Protein AF-A0A834ME66-F1 (afdb_monomer_lite)

Structure (mmCIF, N/CA/C/O backbone):
data_AF-A0A834ME66-F1
#
_entry.id   AF-A0A834ME66-F1
#
loop_
_atom_site.group_PDB
_atom_site.id
_atom_site.type_symbol
_atom_site.label_atom_id
_atom_site.label_alt_id
_atom_site.label_comp_id
_atom_site.label_asym_id
_atom_site.label_entity_id
_atom_site.label_seq_id
_atom_site.pdbx_PDB_ins_code
_atom_site.Cartn_x
_atom_site.Cartn_y
_atom_site.Cartn_z
_atom_site.occupancy
_atom_site.B_iso_or_equiv
_atom_site.auth_seq_id
_atom_site.auth_comp_id
_atom_site.auth_asym_id
_atom_site.auth_atom_id
_atom_site.pdbx_PDB_model_num
ATOM 1 N N . GLU A 1 1 ? -28.253 7.106 0.009 1.00 38.19 1 GLU A N 1
ATOM 2 C CA . GLU A 1 1 ? -27.111 6.177 0.115 1.00 38.19 1 GLU A CA 1
ATOM 3 C C . GLU A 1 1 ? -25.923 6.923 0.699 1.00 38.19 1 GLU A C 1
ATOM 5 O O . GLU A 1 1 ? -25.662 8.036 0.260 1.00 38.19 1 GLU A O 1
ATOM 10 N N . HIS A 1 2 ? -25.277 6.386 1.737 1.00 46.47 2 HIS A N 1
ATOM 11 C CA . HIS A 1 2 ? -23.946 6.863 2.128 1.00 46.47 2 HIS A CA 1
ATOM 12 C C . HIS A 1 2 ? -22.951 6.300 1.106 1.00 46.47 2 HIS A C 1
ATOM 14 O O . HIS A 1 2 ? -23.098 5.130 0.752 1.00 46.47 2 HIS A O 1
ATOM 20 N N . PRO A 1 3 ? -21.977 7.080 0.608 1.00 53.62 3 PRO A N 1
ATOM 21 C CA . PRO A 1 3 ? -20.890 6.502 -0.161 1.00 53.62 3 PRO A CA 1
ATOM 22 C C . PRO A 1 3 ? -20.150 5.535 0.766 1.00 53.62 3 PRO A C 1
ATOM 24 O O . PRO A 1 3 ? -19.570 5.952 1.763 1.00 53.62 3 PRO A O 1
ATOM 27 N N . GLU A 1 4 ? -20.241 4.239 0.481 1.00 57.09 4 GLU A N 1
ATOM 28 C CA . GLU A 1 4 ? -19.383 3.235 1.101 1.00 57.09 4 GLU A CA 1
ATOM 29 C C . GLU A 1 4 ? -17.954 3.602 0.682 1.00 57.09 4 GLU A C 1
ATOM 31 O O . GLU A 1 4 ? -17.582 3.423 -0.479 1.00 57.09 4 GLU A O 1
ATOM 36 N N . THR A 1 5 ? -17.169 4.207 1.576 1.00 66.50 5 THR A N 1
ATOM 37 C CA . THR A 1 5 ? -15.764 4.486 1.276 1.00 66.50 5 THR A CA 1
ATOM 38 C C . THR A 1 5 ? -15.045 3.143 1.190 1.00 66.50 5 THR A C 1
ATOM 40 O O . THR A 1 5 ? -14.796 2.489 2.207 1.00 66.50 5 THR A O 1
ATOM 43 N N . GLU A 1 6 ? -14.773 2.697 -0.037 1.00 77.38 6 GLU A N 1
ATOM 44 C CA . GLU A 1 6 ? -14.092 1.434 -0.299 1.00 77.38 6 GLU A CA 1
ATOM 45 C C . GLU A 1 6 ? -12.696 1.451 0.331 1.00 77.38 6 GLU A C 1
ATOM 47 O O . GLU A 1 6 ? -11.990 2.464 0.324 1.00 77.38 6 GLU A O 1
ATOM 52 N N . ALA A 1 7 ? -12.309 0.324 0.926 1.00 85.69 7 ALA A N 1
ATOM 53 C CA . ALA A 1 7 ? -11.008 0.211 1.555 1.00 85.69 7 ALA A CA 1
ATOM 54 C C . ALA A 1 7 ? -9.915 0.149 0.481 1.00 85.69 7 ALA A C 1
ATOM 56 O O . ALA A 1 7 ? -9.981 -0.697 -0.410 1.00 85.69 7 ALA A O 1
ATOM 57 N N . ALA A 1 8 ? -8.899 1.006 0.578 1.00 90.50 8 ALA A N 1
ATOM 58 C CA . ALA A 1 8 ? -7.817 1.055 -0.400 1.00 90.50 8 ALA A CA 1
ATOM 59 C C . ALA A 1 8 ? -6.475 0.684 0.233 1.00 90.50 8 ALA A C 1
ATOM 61 O O . ALA A 1 8 ? -6.192 1.028 1.383 1.00 90.50 8 ALA A O 1
ATOM 62 N N . PHE A 1 9 ? -5.642 -0.000 -0.550 1.00 92.56 9 PHE A N 1
ATOM 63 C CA . PHE A 1 9 ? -4.269 -0.351 -0.207 1.00 92.56 9 PHE A CA 1
ATOM 64 C C . PHE A 1 9 ? -3.318 0.365 -1.162 1.00 92.56 9 PHE A C 1
ATOM 66 O O . PHE A 1 9 ? -3.454 0.240 -2.378 1.00 92.56 9 PHE A O 1
ATOM 73 N N . VAL A 1 10 ? -2.335 1.075 -0.616 1.00 92.81 10 VAL A N 1
ATOM 74 C CA . VAL A 1 10 ? -1.246 1.683 -1.386 1.00 92.81 10 VAL A CA 1
ATOM 75 C C . VAL A 1 10 ? 0.065 1.153 -0.841 1.00 92.81 10 VAL A C 1
ATOM 77 O O . VAL A 1 10 ? 0.380 1.336 0.331 1.00 92.81 10 VAL A O 1
ATOM 80 N N . CYS A 1 11 ? 0.818 0.468 -1.690 1.00 92.69 11 CYS A N 1
ATOM 81 C CA . CYS A 1 11 ? 2.098 -0.116 -1.332 1.00 92.69 11 CYS A CA 1
ATOM 82 C C . CYS A 1 11 ? 3.225 0.682 -1.980 1.00 92.69 11 CYS A C 1
ATOM 84 O O . CYS A 1 11 ? 3.207 0.900 -3.190 1.00 92.69 11 CYS A O 1
ATOM 86 N N . ASN A 1 12 ? 4.214 1.068 -1.182 1.00 89.88 12 ASN A N 1
ATOM 87 C CA . ASN A 1 12 ? 5.440 1.690 -1.641 1.00 89.88 12 ASN A CA 1
ATOM 88 C C . ASN A 1 12 ? 6.630 0.884 -1.108 1.00 89.88 12 ASN A C 1
ATOM 90 O O . ASN A 1 12 ? 6.857 0.828 0.102 1.00 89.88 12 ASN A O 1
ATOM 94 N N . ALA A 1 13 ? 7.353 0.220 -2.004 1.00 86.25 13 ALA A N 1
ATOM 95 C CA . ALA A 1 13 ? 8.591 -0.464 -1.657 1.00 86.25 13 ALA A CA 1
ATOM 96 C C . ALA A 1 13 ? 9.733 0.553 -1.730 1.00 86.25 13 ALA A C 1
ATOM 98 O O . ALA A 1 13 ? 9.888 1.224 -2.750 1.00 86.25 13 ALA A O 1
ATOM 99 N N . SER A 1 14 ? 10.492 0.696 -0.643 1.00 76.56 14 SER A N 1
ATOM 100 C CA . SER A 1 14 ? 11.700 1.529 -0.658 1.00 76.56 14 SER A CA 1
ATOM 101 C C . SER A 1 14 ? 12.899 0.723 -1.158 1.00 76.5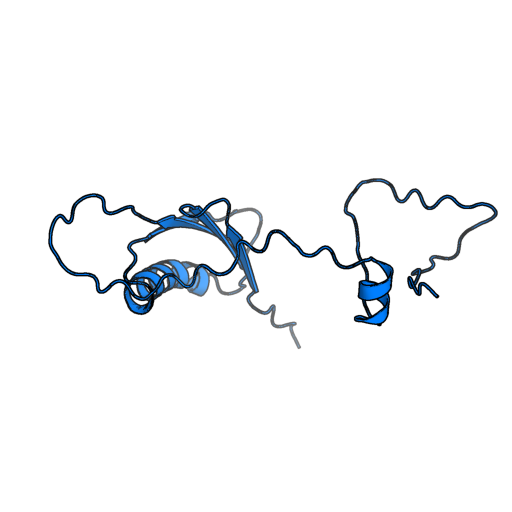6 14 SER A C 1
ATOM 103 O O . SER A 1 14 ? 13.734 1.248 -1.889 1.00 76.56 14 SER A O 1
ATOM 105 N N . ASP A 1 15 ? 12.957 -0.552 -0.775 1.00 81.38 15 ASP A N 1
ATOM 106 C CA . ASP A 1 15 ? 13.971 -1.532 -1.158 1.00 81.38 15 ASP A CA 1
ATOM 107 C C . ASP A 1 15 ? 13.397 -2.963 -1.024 1.00 81.38 15 ASP A C 1
ATOM 109 O O . ASP A 1 15 ? 12.198 -3.144 -0.793 1.00 81.38 15 ASP A O 1
ATOM 113 N N . ASP A 1 16 ? 14.241 -3.987 -1.186 1.00 79.31 16 ASP A N 1
ATOM 114 C CA . ASP A 1 16 ? 13.844 -5.404 -1.117 1.00 79.31 16 ASP A CA 1
ATOM 115 C C . ASP A 1 16 ? 13.513 -5.898 0.308 1.00 79.31 16 ASP A C 1
ATOM 117 O O . ASP A 1 16 ? 12.988 -7.006 0.484 1.00 79.31 16 ASP A O 1
ATOM 121 N N . THR A 1 17 ? 13.833 -5.105 1.334 1.00 84.62 17 THR A N 1
ATOM 122 C CA . THR A 1 17 ? 13.720 -5.464 2.755 1.00 84.62 17 THR A CA 1
ATOM 123 C C . THR A 1 17 ? 12.635 -4.689 3.496 1.00 84.62 17 THR A C 1
ATOM 125 O O . THR A 1 17 ? 12.014 -5.249 4.405 1.00 84.62 17 THR A O 1
ATOM 128 N N . ASP A 1 18 ? 12.365 -3.449 3.093 1.00 90.12 18 ASP A N 1
ATOM 129 C CA . ASP A 1 18 ? 11.448 -2.512 3.728 1.00 90.12 18 ASP A CA 1
ATOM 130 C C . ASP A 1 18 ? 10.314 -2.095 2.769 1.00 90.12 18 ASP A C 1
ATOM 132 O O . ASP A 1 18 ? 10.506 -1.501 1.701 1.00 90.12 18 ASP A O 1
ATOM 136 N N . LEU A 1 19 ? 9.083 -2.365 3.206 1.00 92.75 19 LEU A N 1
ATOM 137 C CA . LEU A 1 19 ? 7.851 -2.071 2.483 1.00 92.75 19 LEU A CA 1
ATOM 138 C C . LEU A 1 19 ? 6.912 -1.220 3.342 1.00 92.75 19 LEU A C 1
ATOM 140 O O . LEU A 1 19 ? 6.628 -1.536 4.500 1.00 92.75 19 LEU A O 1
ATOM 144 N N . TYR A 1 20 ? 6.394 -0.144 2.757 1.00 94.00 20 TYR A N 1
ATOM 145 C CA . TYR A 1 20 ? 5.432 0.750 3.390 1.00 94.00 20 TYR A CA 1
ATOM 146 C C . TYR A 1 20 ? 4.050 0.536 2.781 1.00 94.00 20 TYR A C 1
ATOM 148 O O . TYR A 1 20 ? 3.853 0.710 1.582 1.00 94.00 20 TYR A O 1
ATOM 156 N N . LEU A 1 21 ? 3.080 0.167 3.614 1.00 93.88 21 LEU A N 1
ATOM 157 C CA . LEU A 1 21 ? 1.693 -0.031 3.208 1.00 93.88 21 LEU A CA 1
ATOM 158 C C . LEU A 1 21 ? 0.808 1.015 3.881 1.00 93.88 21 LEU A C 1
ATOM 160 O O . LEU A 1 21 ? 0.718 1.068 5.107 1.00 93.88 21 LEU A O 1
ATOM 164 N N . GLU A 1 22 ? 0.114 1.811 3.081 1.00 93.12 22 GLU A N 1
ATOM 165 C CA . GLU A 1 22 ? -0.966 2.674 3.540 1.00 93.12 22 GLU A CA 1
ATOM 166 C C . GLU A 1 22 ? -2.305 1.979 3.295 1.00 93.12 22 GLU A C 1
ATOM 168 O O . GLU A 1 22 ? -2.577 1.476 2.205 1.00 93.12 22 GLU A O 1
ATOM 173 N N . PHE A 1 23 ? -3.140 1.933 4.329 1.00 92.38 23 PHE A N 1
ATOM 174 C CA . PHE A 1 23 ? -4.472 1.351 4.271 1.00 92.38 23 PHE A CA 1
ATOM 175 C C . PHE A 1 23 ? -5.503 2.356 4.754 1.00 92.38 23 PHE A C 1
ATOM 177 O O . PHE A 1 23 ? -5.405 2.874 5.872 1.00 92.38 23 PHE A O 1
ATOM 184 N N . THR A 1 24 ? -6.510 2.601 3.925 1.00 91.06 24 THR A N 1
ATOM 185 C CA . THR A 1 24 ? -7.644 3.447 4.278 1.00 91.06 24 THR A CA 1
ATOM 186 C C . THR A 1 24 ? -8.866 2.589 4.573 1.00 91.06 24 THR A C 1
ATOM 188 O O . THR A 1 24 ? -9.271 1.745 3.778 1.00 91.06 24 THR A O 1
ATOM 191 N N . THR A 1 25 ? -9.465 2.773 5.748 1.00 88.94 25 THR A N 1
ATOM 192 C CA . THR A 1 25 ? -10.725 2.121 6.110 1.00 88.94 25 THR A CA 1
ATOM 193 C C . THR A 1 25 ? -11.497 2.928 7.142 1.00 88.94 25 THR A C 1
ATOM 195 O O . THR A 1 25 ? -10.929 3.490 8.078 1.00 88.94 25 THR A O 1
ATOM 198 N N . GLU A 1 26 ? -12.822 2.914 7.041 1.00 86.00 26 GLU A N 1
ATOM 199 C CA . GLU A 1 26 ? -13.700 3.446 8.087 1.00 86.00 26 GLU A CA 1
ATOM 200 C C . GLU A 1 26 ? -13.761 2.516 9.313 1.00 86.00 26 GLU A C 1
ATOM 202 O O . GLU A 1 26 ? -14.012 2.946 10.442 1.00 86.00 26 GLU A O 1
ATOM 207 N N . LYS A 1 27 ? -13.487 1.218 9.122 1.00 87.44 27 LYS A N 1
ATOM 208 C CA . LYS A 1 27 ? -13.606 0.186 10.158 1.00 87.44 27 LYS A CA 1
ATOM 209 C C . LYS A 1 27 ? -12.273 -0.018 10.868 1.00 87.44 27 LYS A C 1
ATOM 211 O O . LYS A 1 27 ? -11.493 -0.900 10.524 1.00 87.44 27 LYS A O 1
ATOM 216 N N . SER A 1 28 ? -12.047 0.745 11.937 1.00 84.00 28 SER A N 1
ATOM 217 C CA . SER A 1 28 ? -10.797 0.713 12.720 1.00 84.00 28 SER A CA 1
ATOM 218 C C . SER A 1 28 ? -10.350 -0.696 13.157 1.00 84.00 28 SER A C 1
ATOM 220 O O . SER A 1 28 ? -9.156 -0.991 13.162 1.00 84.00 28 SER A O 1
ATOM 222 N N . ALA A 1 29 ? -11.294 -1.593 13.472 1.00 88.69 29 ALA A N 1
ATOM 223 C CA . ALA A 1 29 ? -10.993 -2.980 13.837 1.00 88.69 29 ALA A CA 1
ATOM 224 C C . ALA A 1 29 ? -10.253 -3.746 12.722 1.00 88.69 29 ALA A C 1
ATOM 226 O O . ALA A 1 29 ? -9.332 -4.508 13.009 1.00 88.69 29 ALA A O 1
ATOM 227 N N . VAL A 1 30 ? -10.602 -3.496 11.456 1.00 89.50 30 VAL A N 1
ATOM 228 C CA . VAL A 1 30 ? -9.972 -4.135 10.290 1.00 89.50 30 VAL A CA 1
ATOM 229 C C . VAL A 1 30 ? -8.501 -3.737 10.183 1.00 89.50 30 VAL A C 1
ATOM 231 O O . VAL A 1 30 ? -7.655 -4.589 9.922 1.00 89.50 30 VAL A O 1
ATOM 234 N N . GLY A 1 31 ? -8.174 -2.478 10.491 1.00 88.50 31 GLY A N 1
ATOM 235 C CA . GLY A 1 31 ? -6.791 -2.003 10.501 1.00 88.50 31 GLY A CA 1
ATOM 236 C C . GLY A 1 31 ? -5.886 -2.781 11.470 1.00 88.50 31 GLY A C 1
ATOM 237 O O . GLY A 1 31 ? -4.723 -3.035 11.167 1.00 88.50 31 GLY A O 1
ATOM 238 N N . HIS A 1 32 ? -6.406 -3.245 12.610 1.00 89.06 32 HIS A N 1
ATOM 239 C CA . HIS A 1 32 ? -5.618 -4.077 13.539 1.00 89.06 32 HIS A CA 1
ATOM 240 C C . HIS A 1 32 ? -5.507 -5.529 13.094 1.00 89.06 32 HIS A C 1
ATOM 242 O O . HIS A 1 32 ? -4.453 -6.141 13.257 1.00 89.06 32 HIS A O 1
ATOM 248 N N . LEU A 1 33 ? -6.568 -6.075 12.494 1.00 92.56 33 LEU A N 1
ATOM 249 C CA . LEU A 1 33 ? -6.577 -7.447 11.974 1.00 92.56 33 LEU A CA 1
ATOM 250 C C . LEU A 1 33 ? -5.548 -7.649 10.855 1.00 92.56 33 LEU A C 1
ATOM 252 O O . LEU A 1 33 ? -4.975 -8.736 10.721 1.00 92.56 33 LEU A O 1
ATOM 256 N N . LEU A 1 34 ? -5.270 -6.599 10.079 1.00 92.94 34 LEU A N 1
ATOM 257 C CA . LEU A 1 34 ? -4.287 -6.652 9.002 1.00 92.94 34 LEU A CA 1
ATOM 258 C C . LEU A 1 34 ? -2.873 -6.967 9.490 1.00 92.94 34 LEU A C 1
ATOM 260 O O . LEU A 1 34 ? -2.161 -7.684 8.799 1.00 92.94 34 LEU A O 1
ATOM 264 N N . VAL A 1 35 ? -2.476 -6.548 10.696 1.00 93.94 35 VAL A N 1
ATOM 265 C CA . VAL A 1 35 ? -1.130 -6.836 11.228 1.00 93.94 35 VAL A CA 1
ATOM 266 C C . VAL A 1 35 ? -0.872 -8.341 11.307 1.00 93.94 35 VAL A C 1
ATOM 268 O O . VAL A 1 35 ? 0.172 -8.828 10.874 1.00 93.94 35 VAL A O 1
ATOM 271 N N . GLY A 1 36 ? -1.835 -9.091 11.848 1.00 94.50 36 GLY A N 1
ATOM 272 C CA . GLY A 1 36 ? -1.752 -10.549 11.923 1.00 94.50 36 GLY A CA 1
ATOM 273 C C . GLY A 1 36 ? -1.898 -11.204 10.551 1.00 94.50 36 GLY A C 1
ATOM 274 O O . GLY A 1 36 ? -1.168 -12.143 10.236 1.00 94.50 36 GLY A O 1
ATOM 275 N N . SER A 1 37 ? -2.799 -10.672 9.723 1.00 95.50 37 SER A N 1
ATOM 276 C CA . SER A 1 37 ? -3.060 -11.185 8.374 1.00 95.50 37 SER A CA 1
ATOM 277 C C . SER A 1 37 ? -1.814 -11.104 7.491 1.00 95.50 37 SER A C 1
ATOM 279 O O . SER A 1 37 ? -1.428 -12.106 6.898 1.00 95.50 37 SER A O 1
ATOM 281 N N . LEU A 1 38 ? -1.124 -9.959 7.483 1.00 95.38 38 LEU A N 1
ATOM 282 C CA . LEU A 1 38 ? 0.116 -9.743 6.736 1.00 95.38 38 LEU A CA 1
ATOM 283 C C . LEU A 1 38 ? 1.209 -10.725 7.173 1.00 95.38 38 LEU A C 1
ATOM 285 O O . LEU A 1 38 ? 1.797 -11.406 6.335 1.00 95.38 38 LEU A O 1
ATOM 289 N N . LYS A 1 39 ? 1.424 -10.876 8.489 1.00 95.38 39 LYS A N 1
ATOM 290 C CA . LYS A 1 39 ? 2.389 -11.846 9.039 1.00 95.38 39 LYS A CA 1
ATOM 291 C C . LYS A 1 39 ? 2.058 -13.286 8.641 1.00 95.38 39 LYS A C 1
ATOM 293 O O . LYS A 1 39 ? 2.959 -14.066 8.342 1.00 95.38 39 LYS A O 1
ATOM 298 N N . SER A 1 40 ? 0.775 -13.642 8.651 1.00 95.69 40 SER A N 1
ATOM 299 C CA . SER A 1 40 ? 0.310 -14.980 8.284 1.00 95.69 40 SER A CA 1
ATOM 300 C C . SER A 1 40 ? 0.513 -15.258 6.793 1.00 95.69 40 SER A C 1
ATOM 302 O O . SER A 1 40 ? 1.096 -16.279 6.437 1.00 95.69 40 SER A O 1
ATOM 304 N N . ILE A 1 41 ? 0.111 -14.324 5.926 1.00 95.62 41 ILE A N 1
ATOM 305 C CA . ILE A 1 41 ? 0.258 -14.431 4.468 1.00 95.62 41 ILE A CA 1
ATOM 306 C C . ILE A 1 41 ? 1.732 -14.569 4.084 1.00 95.62 41 ILE A C 1
ATOM 308 O O . ILE A 1 41 ? 2.077 -15.489 3.344 1.00 95.62 41 ILE A O 1
ATOM 312 N N . ALA A 1 42 ? 2.609 -13.727 4.641 1.00 93.44 42 ALA A N 1
ATOM 313 C CA . ALA A 1 42 ? 4.050 -13.811 4.406 1.00 93.44 42 ALA A CA 1
ATOM 314 C C . ALA A 1 42 ? 4.612 -15.192 4.775 1.00 93.44 42 ALA A C 1
ATOM 316 O O . ALA A 1 42 ? 5.337 -15.813 3.997 1.00 93.44 42 ALA A O 1
ATOM 317 N N . ARG A 1 43 ? 4.201 -15.722 5.932 1.00 93.94 43 ARG A N 1
ATOM 318 C CA . ARG A 1 43 ? 4.663 -17.023 6.418 1.00 93.94 43 ARG A CA 1
ATOM 319 C C . ARG A 1 43 ? 4.138 -18.196 5.593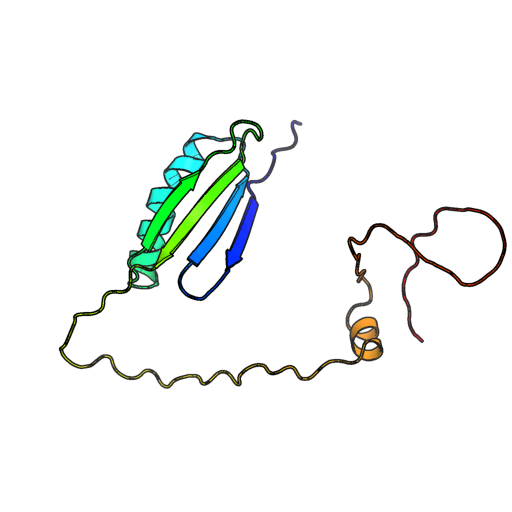 1.00 93.94 43 ARG A C 1
ATOM 321 O O . ARG A 1 43 ? 4.879 -19.151 5.386 1.00 93.94 43 ARG A O 1
ATOM 328 N N . ILE A 1 44 ? 2.871 -18.163 5.184 1.00 94.75 44 ILE A N 1
ATOM 329 C CA . ILE A 1 44 ? 2.217 -19.289 4.502 1.00 94.75 44 ILE A CA 1
ATOM 330 C C . ILE A 1 44 ? 2.580 -19.311 3.017 1.00 94.75 44 ILE A C 1
ATOM 332 O O . ILE A 1 44 ? 2.917 -20.371 2.500 1.00 94.75 44 ILE A O 1
ATOM 336 N N . LEU A 1 45 ? 2.509 -18.165 2.336 1.00 94.75 45 LEU A N 1
ATOM 337 C CA . LEU A 1 45 ? 2.678 -18.105 0.882 1.00 94.75 45 LEU A CA 1
ATOM 338 C C . LEU A 1 45 ? 4.140 -17.956 0.462 1.00 94.75 45 LEU A C 1
ATOM 340 O O . LEU A 1 45 ? 4.536 -18.525 -0.550 1.00 94.75 45 LEU A O 1
ATOM 344 N N . TYR A 1 46 ? 4.941 -17.226 1.240 1.00 90.69 46 TYR A N 1
ATOM 345 C CA . TYR A 1 46 ? 6.315 -16.882 0.862 1.00 90.69 46 TYR A CA 1
ATOM 346 C C . TYR A 1 46 ? 7.370 -17.542 1.756 1.00 90.69 46 TYR A C 1
ATOM 348 O O . TYR A 1 46 ? 8.556 -17.451 1.476 1.00 90.69 46 TYR A O 1
ATOM 356 N N . THR A 1 47 ? 6.964 -18.267 2.809 1.00 90.62 47 THR A N 1
ATOM 357 C CA . THR A 1 47 ? 7.879 -18.833 3.827 1.00 90.62 47 THR A CA 1
ATOM 358 C C . THR A 1 47 ? 8.746 -17.764 4.514 1.00 90.62 47 THR A C 1
ATOM 360 O O . THR A 1 47 ? 9.742 -18.080 5.164 1.00 90.62 47 THR A O 1
ATOM 363 N N . ASP A 1 48 ? 8.336 -16.500 4.433 1.00 90.25 48 ASP A N 1
ATOM 364 C CA . ASP A 1 48 ? 9.092 -15.372 4.955 1.00 90.25 48 ASP A CA 1
ATOM 365 C C . ASP A 1 48 ? 8.688 -15.044 6.388 1.00 90.25 48 ASP A C 1
ATOM 367 O O . ASP A 1 48 ? 7.537 -15.204 6.812 1.00 90.25 48 ASP A O 1
ATOM 371 N N . ARG A 1 49 ? 9.658 -14.538 7.149 1.00 91.81 49 ARG A N 1
ATOM 372 C CA . ARG A 1 49 ? 9.409 -13.927 8.452 1.00 91.81 49 ARG A CA 1
ATOM 373 C C . ARG A 1 49 ? 9.476 -12.423 8.289 1.00 91.81 49 ARG A C 1
ATOM 375 O O . ARG A 1 49 ? 10.495 -11.897 7.859 1.00 91.81 49 ARG A O 1
ATOM 382 N N . ILE A 1 50 ? 8.391 -11.752 8.654 1.00 93.81 50 ILE A N 1
ATOM 383 C CA . ILE A 1 50 ? 8.296 -10.298 8.576 1.00 93.81 50 ILE A CA 1
ATOM 384 C C . ILE A 1 50 ? 7.952 -9.699 9.938 1.00 93.81 50 ILE A C 1
ATOM 386 O O . ILE A 1 50 ? 7.151 -10.243 10.710 1.00 93.81 50 ILE A O 1
ATOM 390 N N . GLU A 1 51 ? 8.544 -8.550 10.217 1.00 94.69 51 GLU A N 1
ATOM 391 C CA . GLU A 1 51 ? 8.087 -7.626 11.239 1.00 94.69 51 GLU A CA 1
ATOM 392 C C . GLU A 1 51 ? 7.053 -6.680 10.630 1.00 94.69 51 GLU A C 1
ATOM 394 O O . GLU A 1 51 ? 7.200 -6.246 9.493 1.00 94.69 51 GLU A O 1
ATOM 399 N N . VAL A 1 52 ? 5.998 -6.363 11.381 1.00 95.12 52 VAL A N 1
ATOM 400 C CA . VAL A 1 52 ? 4.996 -5.379 10.957 1.00 95.12 52 VAL A CA 1
ATOM 401 C C . VAL A 1 52 ? 4.790 -4.413 12.108 1.00 95.12 52 VAL A C 1
ATOM 403 O O . VAL A 1 52 ? 4.281 -4.812 13.160 1.00 95.12 52 VAL A O 1
ATOM 406 N N . VAL A 1 53 ? 5.177 -3.158 11.900 1.00 93.94 53 VAL A N 1
ATOM 407 C CA . VAL A 1 53 ? 4.979 -2.054 12.840 1.00 93.94 53 VAL A CA 1
ATOM 408 C C . VAL A 1 53 ? 3.861 -1.176 12.300 1.00 93.94 53 VAL A C 1
ATOM 410 O O . VAL A 1 53 ? 3.905 -0.722 11.162 1.00 93.94 53 VAL A O 1
ATOM 413 N N . THR A 1 54 ? 2.824 -0.953 13.106 1.00 91.50 54 THR A N 1
ATOM 414 C CA . THR A 1 54 ? 1.693 -0.099 12.714 1.00 91.50 54 THR A CA 1
ATOM 415 C C . THR A 1 54 ? 1.820 1.255 13.379 1.00 91.50 54 THR A C 1
ATOM 417 O O . THR A 1 54 ? 1.888 1.342 14.604 1.00 91.50 54 THR A O 1
ATOM 420 N N . SER A 1 55 ? 1.782 2.310 12.578 1.00 87.25 55 SER A N 1
ATOM 421 C CA . SER A 1 55 ? 1.632 3.680 13.048 1.00 87.25 55 SER A CA 1
ATOM 422 C C . SER A 1 55 ? 0.257 4.205 12.640 1.00 87.25 55 SER A C 1
ATOM 424 O O . SER A 1 55 ? -0.261 3.908 11.560 1.00 87.25 55 SER A O 1
ATOM 426 N N . ARG A 1 56 ? -0.378 4.954 13.543 1.00 77.06 56 ARG A N 1
ATOM 427 C CA . ARG A 1 56 ? -1.619 5.672 13.251 1.00 77.06 56 ARG A CA 1
ATOM 428 C C . ARG A 1 56 ? -1.333 7.158 13.274 1.00 77.06 56 ARG A C 1
ATOM 430 O O . ARG A 1 56 ? -0.803 7.667 14.259 1.00 77.06 56 ARG A O 1
ATOM 437 N N . CYS A 1 57 ? -1.710 7.841 12.202 1.00 66.81 57 CYS A N 1
ATOM 438 C CA . CYS A 1 57 ? -1.794 9.288 12.230 1.00 66.81 57 CYS A CA 1
ATOM 439 C C . CYS A 1 57 ? -3.079 9.655 12.980 1.00 66.81 57 CYS A C 1
ATOM 441 O O . CYS A 1 57 ? -4.168 9.227 12.603 1.00 66.81 57 CYS A O 1
ATOM 443 N N . TRP A 1 58 ? -2.956 10.393 14.079 1.00 65.00 58 TRP A N 1
ATOM 444 C CA . TRP A 1 58 ? -4.106 10.813 14.884 1.00 65.00 58 TRP A CA 1
ATOM 445 C C . TRP A 1 58 ? -4.955 11.878 14.170 1.00 65.00 58 TRP A C 1
ATOM 447 O O . TRP A 1 58 ? -6.147 11.991 14.449 1.00 65.00 58 TRP A O 1
ATOM 457 N N . GLU A 1 59 ? -4.362 12.609 13.223 1.00 65.69 59 GLU A N 1
ATOM 458 C CA . GLU A 1 59 ? -5.023 13.647 12.424 1.00 65.69 59 GLU A CA 1
ATOM 459 C C . GLU A 1 59 ? -5.890 13.051 11.302 1.00 65.69 59 GLU A C 1
ATOM 461 O O . GLU A 1 59 ? -6.968 13.565 11.004 1.00 65.69 59 GLU A O 1
ATOM 466 N N . ALA A 1 60 ? -5.467 11.925 10.718 1.00 68.75 60 ALA A N 1
ATOM 467 C CA . ALA A 1 60 ? -6.153 11.279 9.604 1.00 68.75 60 ALA A CA 1
ATOM 468 C C . ALA A 1 60 ? -6.942 10.044 10.067 1.00 68.75 60 ALA A C 1
ATOM 470 O O . ALA A 1 60 ? -6.441 8.915 10.093 1.00 68.75 60 ALA A O 1
ATOM 471 N N . LYS A 1 61 ? -8.214 10.251 10.437 1.00 74.94 61 LYS A N 1
ATOM 472 C CA . LYS A 1 61 ? -9.124 9.149 10.788 1.00 74.94 61 LYS A CA 1
ATOM 473 C C . LYS A 1 61 ? -9.186 8.126 9.651 1.00 74.94 61 LYS A C 1
ATOM 475 O O . LYS A 1 61 ? -9.414 8.478 8.501 1.00 74.94 61 LYS A O 1
ATOM 480 N N . GLY A 1 62 ? -9.019 6.854 10.005 1.00 80.69 62 GLY A N 1
ATOM 481 C CA . GLY A 1 62 ? -9.138 5.743 9.063 1.00 80.69 62 GLY A CA 1
ATOM 482 C C . GLY A 1 62 ? -7.899 5.478 8.210 1.00 80.69 62 GLY A C 1
ATOM 483 O O . GLY A 1 62 ? -7.948 4.574 7.386 1.00 80.69 62 GLY A O 1
ATOM 484 N N . GLN A 1 63 ? -6.792 6.201 8.414 1.00 88.81 63 GLN A N 1
ATOM 485 C CA . GLN A 1 63 ? -5.521 5.914 7.749 1.00 88.81 63 GLN A CA 1
ATOM 486 C C . GLN A 1 63 ? -4.587 5.122 8.668 1.00 88.81 63 GLN A C 1
ATOM 488 O O . GLN A 1 63 ? -4.235 5.551 9.771 1.00 88.81 63 GLN A O 1
ATOM 493 N N . PHE A 1 64 ? -4.169 3.954 8.195 1.00 91.25 64 PHE A N 1
ATOM 494 C CA . PHE A 1 64 ? -3.213 3.080 8.858 1.00 91.25 64 PHE A CA 1
ATOM 495 C C . PHE A 1 64 ? -1.953 3.002 8.011 1.00 91.25 64 PHE A C 1
ATOM 497 O O . PHE A 1 64 ? -2.032 2.759 6.809 1.00 91.25 64 PHE A O 1
ATOM 504 N N . LYS A 1 65 ? -0.793 3.193 8.639 1.00 92.94 65 LYS A N 1
ATOM 505 C CA . LYS A 1 65 ? 0.499 3.007 7.983 1.00 92.94 65 LYS A CA 1
ATOM 506 C C . LYS A 1 65 ? 1.193 1.808 8.602 1.00 92.94 65 LYS A C 1
ATOM 508 O O . LYS A 1 65 ? 1.430 1.783 9.813 1.00 92.94 65 LYS A O 1
ATOM 513 N N . TYR A 1 66 ? 1.519 0.827 7.777 1.00 94.38 66 TYR A N 1
ATOM 514 C CA . TYR A 1 66 ? 2.291 -0.341 8.169 1.00 94.38 66 TYR A CA 1
ATOM 515 C C . TYR A 1 66 ? 3.682 -0.233 7.577 1.00 94.38 66 TYR A C 1
ATOM 517 O O . TYR A 1 66 ? 3.847 -0.046 6.374 1.00 94.38 66 TYR A O 1
ATOM 525 N N . HIS A 1 67 ? 4.675 -0.382 8.436 1.00 94.69 67 HIS A N 1
ATOM 526 C CA . HIS A 1 67 ? 6.046 -0.610 8.034 1.00 94.69 67 HIS A CA 1
ATOM 527 C C . HIS A 1 67 ? 6.317 -2.105 8.163 1.00 94.69 67 HIS A C 1
ATOM 529 O O . HIS A 1 67 ? 6.201 -2.674 9.252 1.00 94.69 67 HIS A O 1
ATOM 535 N N . ILE A 1 68 ? 6.576 -2.743 7.029 1.00 94.75 68 ILE A N 1
ATOM 536 C CA . ILE A 1 68 ? 6.804 -4.175 6.904 1.00 94.75 68 ILE A CA 1
ATOM 537 C C . ILE A 1 68 ? 8.281 -4.380 6.608 1.00 94.75 68 ILE A C 1
ATOM 539 O O . ILE A 1 68 ? 8.771 -3.887 5.598 1.00 94.75 68 ILE A O 1
ATOM 543 N N . ARG A 1 69 ? 8.968 -5.120 7.474 1.00 93.50 69 ARG A N 1
ATOM 544 C CA . ARG A 1 69 ? 10.390 -5.425 7.320 1.00 93.50 69 ARG A CA 1
ATOM 545 C C . ARG A 1 69 ? 10.603 -6.924 7.235 1.00 93.50 69 ARG A C 1
ATOM 547 O O . ARG A 1 69 ? 10.138 -7.657 8.112 1.00 93.50 69 ARG A O 1
ATOM 554 N N . ARG A 1 70 ? 11.321 -7.395 6.219 1.00 91.38 70 ARG A N 1
ATOM 555 C CA . ARG A 1 70 ? 11.772 -8.790 6.163 1.00 91.38 70 ARG A CA 1
ATOM 556 C C . ARG A 1 70 ? 12.841 -9.013 7.236 1.00 91.38 70 ARG A C 1
ATOM 558 O O . ARG A 1 70 ? 13.780 -8.239 7.370 1.00 91.38 70 ARG A O 1
ATOM 565 N N . MET A 1 71 ? 12.674 -10.056 8.041 1.00 89.56 71 MET A N 1
ATOM 566 C CA . MET A 1 71 ? 13.701 -10.478 8.986 1.00 89.56 71 MET A CA 1
ATOM 567 C C . MET A 1 71 ? 14.647 -11.430 8.259 1.00 89.56 71 MET A C 1
ATOM 569 O O . MET A 1 71 ? 14.293 -12.593 8.037 1.00 89.56 71 MET A O 1
ATOM 573 N N . ASP A 1 72 ? 15.833 -10.947 7.897 1.00 78.31 72 ASP A N 1
ATOM 574 C CA . ASP A 1 72 ? 16.861 -11.800 7.310 1.00 78.31 72 ASP A CA 1
ATOM 575 C C . ASP A 1 72 ? 17.266 -12.876 8.312 1.00 78.31 72 ASP A C 1
ATOM 577 O O . ASP A 1 72 ? 17.605 -12.622 9.471 1.00 78.31 72 ASP A O 1
ATOM 581 N N . SER A 1 73 ? 17.161 -14.121 7.868 1.00 61.28 73 SER A N 1
ATOM 582 C CA . SER A 1 73 ? 17.509 -15.289 8.666 1.00 61.28 73 SER A CA 1
ATOM 583 C C . SER A 1 73 ? 18.857 -15.824 8.213 1.00 61.28 73 SER A C 1
ATOM 585 O O . SER A 1 73 ? 18.958 -16.941 7.712 1.00 61.28 73 SER A O 1
ATOM 587 N N . ASP A 1 74 ? 19.909 -15.037 8.425 1.00 58.12 74 ASP A N 1
ATOM 588 C CA . ASP A 1 74 ? 21.277 -15.535 8.306 1.00 58.12 74 ASP A CA 1
ATOM 589 C C . ASP A 1 74 ? 21.590 -16.476 9.477 1.00 58.12 74 ASP A C 1
ATOM 591 O O . ASP A 1 74 ? 22.061 -16.076 10.539 1.00 58.12 74 ASP A O 1
ATOM 595 N N . SER A 1 75 ? 21.228 -17.750 9.294 1.00 49.59 75 SER A N 1
ATOM 596 C CA . SER A 1 75 ? 21.931 -18.948 9.781 1.00 49.59 75 SER A CA 1
ATOM 597 C C . SER A 1 75 ? 21.039 -20.183 9.609 1.00 49.59 75 SER A C 1
ATOM 599 O O . SER A 1 75 ? 20.411 -20.690 10.543 1.00 49.59 75 SER A O 1
ATOM 601 N N . ARG A 1 76 ? 20.994 -20.709 8.385 1.00 48.19 76 ARG A N 1
ATOM 602 C CA . ARG A 1 76 ? 20.793 -22.143 8.154 1.00 48.19 76 ARG A CA 1
ATOM 603 C C . ARG A 1 76 ? 21.810 -22.613 7.122 1.00 48.19 76 ARG A C 1
ATOM 605 O O . ARG A 1 76 ? 21.506 -22.744 5.944 1.00 48.19 76 ARG A O 1
ATOM 612 N N . ASN A 1 77 ? 23.020 -22.901 7.602 1.00 50.12 77 ASN A N 1
ATOM 613 C CA . ASN A 1 77 ? 23.842 -23.939 6.988 1.00 50.12 77 ASN A CA 1
ATOM 614 C C . ASN A 1 77 ? 23.008 -25.229 6.945 1.00 50.12 77 ASN A C 1
ATOM 616 O O . ASN A 1 77 ? 22.556 -25.688 7.994 1.00 50.12 77 ASN A O 1
ATOM 620 N N . GLY A 1 78 ? 22.819 -25.810 5.760 1.00 44.25 78 GLY A N 1
ATOM 621 C CA . GLY A 1 78 ? 22.273 -27.162 5.626 1.00 44.25 78 GLY A CA 1
ATOM 622 C C . GLY A 1 78 ? 21.282 -27.346 4.482 1.00 44.25 78 GLY A C 1
ATOM 623 O O . GLY A 1 78 ? 20.078 -27.295 4.706 1.00 44.25 78 GLY A O 1
ATOM 624 N N . THR A 1 79 ? 21.855 -27.627 3.310 1.00 48.50 79 THR A N 1
ATOM 625 C CA . THR A 1 79 ? 21.404 -28.603 2.298 1.00 48.50 79 THR A CA 1
ATOM 626 C C . THR A 1 79 ? 20.074 -28.390 1.552 1.00 48.50 79 THR A C 1
ATOM 628 O O . THR A 1 79 ? 18.993 -28.335 2.127 1.00 48.50 79 THR A O 1
ATOM 631 N N . ASP A 1 80 ? 20.205 -28.375 0.221 1.00 45.16 80 ASP A N 1
ATOM 632 C CA . ASP A 1 80 ? 19.198 -28.644 -0.811 1.00 45.16 80 ASP A CA 1
ATOM 633 C C . ASP A 1 80 ? 17.888 -27.856 -0.750 1.00 45.16 80 ASP A C 1
ATOM 635 O O . ASP A 1 80 ? 16.790 -28.389 -0.581 1.00 45.16 80 ASP A O 1
ATOM 639 N N . ARG A 1 81 ? 17.986 -26.565 -1.076 1.00 41.56 81 ARG A N 1
ATOM 640 C CA . ARG A 1 81 ? 16.944 -25.968 -1.911 1.00 41.56 81 ARG A CA 1
ATOM 641 C C . ARG A 1 81 ? 17.320 -26.228 -3.356 1.00 41.56 81 ARG A C 1
ATOM 643 O O . ARG A 1 81 ? 18.262 -25.628 -3.862 1.00 41.56 81 ARG A O 1
ATOM 650 N N . VAL A 1 82 ? 16.578 -27.141 -3.984 1.00 42.44 82 VAL A N 1
ATOM 651 C CA . VAL A 1 82 ? 16.486 -27.277 -5.438 1.00 42.44 82 VAL A CA 1
ATOM 652 C C . VAL A 1 82 ? 16.491 -25.873 -6.025 1.00 42.44 82 VAL A C 1
ATOM 654 O O . VAL A 1 82 ? 15.569 -25.092 -5.784 1.00 42.44 82 VAL A O 1
ATOM 657 N N . THR A 1 83 ? 17.569 -25.551 -6.735 1.00 41.25 83 THR A N 1
ATOM 658 C CA . THR A 1 83 ? 17.656 -24.401 -7.619 1.00 41.25 83 THR A CA 1
ATOM 659 C C . THR A 1 83 ? 16.529 -24.566 -8.628 1.00 41.25 83 THR A C 1
ATOM 661 O O . THR A 1 83 ? 16.680 -25.231 -9.649 1.00 41.25 83 THR A O 1
ATOM 664 N N . SER A 1 84 ? 15.355 -24.011 -8.319 1.00 43.66 84 SER A N 1
ATOM 665 C CA . SER A 1 84 ? 14.434 -23.623 -9.375 1.00 43.66 84 SER A CA 1
ATOM 666 C C . SER A 1 84 ? 15.270 -22.738 -10.291 1.00 43.66 84 SER A C 1
ATOM 668 O O . SER A 1 84 ? 15.957 -21.858 -9.757 1.00 43.66 84 SER A O 1
ATOM 670 N N . PRO A 1 85 ? 15.324 -23.002 -11.609 1.00 40.88 85 PRO A N 1
ATOM 671 C CA . PRO A 1 85 ? 16.106 -22.164 -12.494 1.00 40.88 85 PRO A CA 1
ATOM 672 C C . PRO A 1 85 ? 15.684 -20.732 -12.205 1.00 40.88 85 PRO A C 1
ATOM 674 O O . PRO A 1 85 ? 14.484 -20.433 -12.207 1.00 40.88 85 PRO A O 1
ATOM 677 N N . LEU A 1 86 ? 16.671 -19.897 -11.866 1.00 41.34 86 LEU A N 1
ATOM 678 C CA . LEU A 1 86 ? 16.554 -18.461 -12.002 1.00 41.34 86 LEU A CA 1
ATOM 679 C C . LEU A 1 86 ? 15.891 -18.271 -13.366 1.00 41.34 86 LEU A C 1
ATOM 681 O O . LEU A 1 86 ? 16.508 -18.484 -14.408 1.00 41.34 86 LEU A O 1
ATOM 685 N N . CYS A 1 87 ? 14.608 -17.912 -13.370 1.00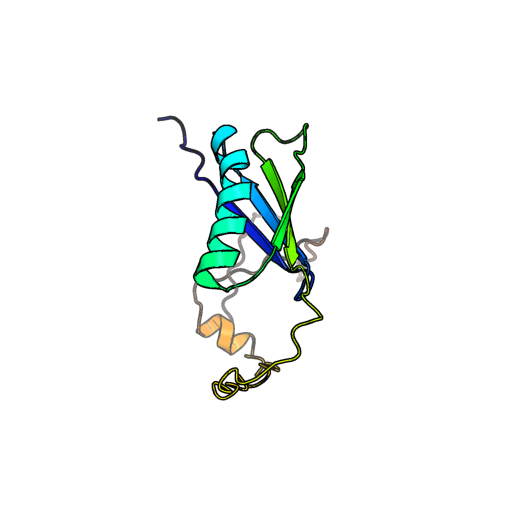 36.28 87 CYS A N 1
ATOM 686 C CA . CYS A 1 87 ? 14.181 -16.969 -14.372 1.00 36.28 87 CYS A CA 1
ATOM 687 C C . CYS A 1 87 ? 14.974 -15.722 -14.011 1.00 36.28 87 CYS A C 1
ATOM 689 O O . CYS A 1 87 ? 14.506 -14.887 -13.236 1.00 36.28 87 CYS A O 1
ATOM 691 N N . ASP A 1 88 ? 16.187 -15.642 -14.562 1.00 39.69 88 ASP A N 1
ATOM 692 C CA . ASP A 1 88 ? 16.750 -14.388 -15.021 1.00 39.69 88 ASP A CA 1
ATOM 693 C C . ASP A 1 88 ? 15.697 -13.829 -15.973 1.00 39.69 88 ASP A C 1
ATOM 695 O O . ASP A 1 88 ? 15.714 -14.006 -17.191 1.00 39.69 88 ASP A O 1
ATOM 699 N N . SER A 1 89 ? 14.675 -13.239 -15.357 1.00 50.66 89 SER A N 1
ATOM 700 C CA . SER A 1 89 ? 13.848 -12.246 -15.990 1.00 50.66 89 SER A CA 1
ATOM 701 C C . SER A 1 89 ? 14.888 -11.265 -16.498 1.00 50.66 89 SER A C 1
ATOM 703 O O . SER A 1 89 ? 15.699 -10.826 -15.673 1.00 50.66 89 SER A O 1
ATOM 705 N N . PRO A 1 90 ? 14.962 -10.994 -17.812 1.00 46.75 90 PRO A N 1
ATOM 706 C CA . PRO A 1 90 ? 15.877 -9.977 -18.288 1.00 46.75 90 PRO A CA 1
ATOM 707 C C . PRO A 1 90 ? 15.650 -8.779 -17.381 1.00 46.75 90 PRO A C 1
ATOM 709 O O . PRO A 1 90 ? 14.490 -8.396 -17.178 1.00 46.75 90 PRO A O 1
ATOM 712 N N . THR A 1 91 ? 16.720 -8.265 -16.764 1.00 49.59 91 THR A N 1
ATOM 713 C CA . THR A 1 91 ? 16.667 -6.938 -16.170 1.00 49.59 91 THR A CA 1
ATOM 714 C C . THR A 1 91 ? 15.991 -6.103 -17.234 1.00 49.59 91 THR A C 1
ATOM 716 O O . THR A 1 91 ? 16.459 -6.030 -18.373 1.00 49.59 91 THR A O 1
ATOM 719 N N . SER A 1 92 ? 14.778 -5.644 -16.938 1.00 54.44 92 SER A N 1
ATOM 720 C CA . SER A 1 92 ? 13.974 -4.883 -17.876 1.00 54.44 92 SER A CA 1
ATOM 721 C C . SER A 1 92 ? 14.570 -3.485 -17.925 1.00 54.44 92 SER A C 1
ATOM 723 O O . SER A 1 92 ? 13.906 -2.505 -17.599 1.00 54.44 92 SER A O 1
ATOM 725 N N . ASP A 1 93 ? 15.852 -3.409 -18.273 1.00 52.41 93 ASP A N 1
ATOM 726 C CA . ASP A 1 93 ? 16.504 -2.227 -18.771 1.00 52.41 93 ASP A CA 1
ATOM 727 C C . ASP A 1 93 ? 15.771 -1.931 -20.068 1.00 52.41 93 ASP A C 1
ATOM 729 O O . ASP A 1 93 ? 15.921 -2.575 -21.107 1.00 52.41 93 ASP A O 1
ATOM 733 N N . SER A 1 94 ? 14.799 -1.052 -19.869 1.00 62.12 94 SER A N 1
ATOM 734 C CA . SER A 1 94 ? 13.692 -0.705 -20.731 1.00 62.12 94 SER A CA 1
ATOM 735 C C . SER A 1 94 ? 14.079 -0.705 -22.202 1.00 62.12 94 SER A C 1
ATOM 737 O O . SER A 1 94 ? 15.033 -0.031 -22.585 1.00 62.12 94 SER A O 1
ATOM 739 N N . LEU A 1 95 ? 13.265 -1.331 -23.050 1.00 66.12 95 LEU A N 1
ATOM 740 C CA . LEU A 1 95 ? 13.102 -0.793 -24.395 1.00 66.12 95 LEU A CA 1
ATOM 741 C C . LEU A 1 95 ? 12.224 0.458 -24.251 1.00 66.12 95 LEU A C 1
ATOM 743 O O . LEU A 1 95 ? 11.022 0.307 -24.007 1.00 66.12 95 LEU A O 1
ATOM 747 N N . PRO A 1 96 ? 12.770 1.687 -24.350 1.00 74.75 96 PRO A N 1
ATOM 748 C CA . PRO A 1 96 ? 11.942 2.875 -24.258 1.00 74.75 96 PRO A CA 1
ATOM 749 C C . PRO A 1 96 ? 11.018 2.917 -25.474 1.00 74.75 96 PRO A C 1
ATOM 751 O O . PRO A 1 96 ? 11.453 2.976 -26.626 1.00 74.75 96 PRO A O 1
ATOM 754 N N . MET A 1 97 ? 9.716 2.875 -25.219 1.00 80.25 97 MET A N 1
ATOM 755 C CA . MET A 1 97 ? 8.721 3.139 -26.246 1.00 80.25 97 MET A CA 1
ATOM 756 C C . MET A 1 97 ? 8.721 4.639 -26.558 1.00 80.25 97 MET A C 1
ATOM 758 O O . MET A 1 97 ? 8.762 5.471 -25.653 1.00 80.25 97 MET A O 1
ATOM 762 N N . SER A 1 98 ? 8.658 5.002 -27.842 1.00 84.06 98 SER A N 1
ATOM 763 C CA . SER A 1 98 ? 8.513 6.410 -28.219 1.00 84.06 98 SER A CA 1
ATOM 764 C C . SER A 1 98 ? 7.165 6.969 -27.745 1.00 84.06 98 SER A C 1
ATOM 766 O O . SER A 1 98 ? 6.167 6.247 -27.700 1.00 84.06 98 SER A O 1
ATOM 768 N N . ILE A 1 99 ? 7.106 8.276 -27.471 1.00 83.56 99 ILE A N 1
ATOM 769 C CA . ILE A 1 99 ? 5.862 8.959 -27.073 1.00 83.56 99 ILE A CA 1
ATOM 770 C C . ILE A 1 99 ? 4.767 8.765 -28.136 1.00 83.56 99 ILE A C 1
ATOM 772 O O . ILE A 1 99 ? 3.619 8.507 -27.797 1.00 83.56 99 ILE A O 1
ATOM 776 N N . SER A 1 100 ? 5.118 8.810 -29.427 1.00 82.88 100 SER A N 1
ATOM 777 C CA . SER A 1 100 ? 4.158 8.604 -30.525 1.00 82.88 100 SER A CA 1
ATOM 778 C C . SER A 1 100 ? 3.558 7.194 -30.506 1.00 82.88 100 SER A C 1
ATOM 780 O O . SER A 1 100 ? 2.345 7.027 -30.637 1.00 82.88 100 SER A O 1
ATOM 782 N N . THR A 1 101 ? 4.389 6.174 -30.273 1.00 86.88 101 THR A N 1
ATOM 783 C CA . THR A 1 101 ? 3.922 4.788 -30.139 1.00 86.88 101 THR A CA 1
ATOM 784 C C . THR A 1 101 ? 2.999 4.638 -28.9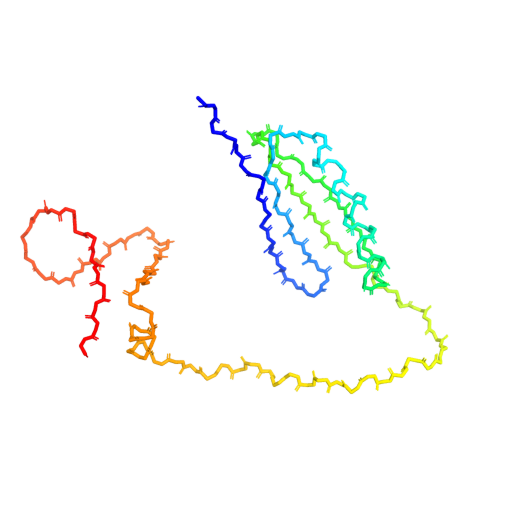27 1.00 86.88 101 THR A C 1
ATOM 786 O O . THR A 1 101 ? 1.944 4.019 -29.047 1.00 86.88 101 THR A O 1
ATOM 789 N N . PHE A 1 102 ? 3.341 5.261 -27.795 1.00 85.94 102 PHE A N 1
ATOM 790 C CA . PHE A 1 102 ? 2.508 5.263 -26.592 1.00 85.94 102 PHE A CA 1
ATOM 791 C C . PHE A 1 102 ? 1.147 5.940 -26.828 1.00 85.94 102 PHE A C 1
ATOM 793 O O . PHE A 1 102 ? 0.108 5.348 -26.534 1.00 85.94 102 PHE A O 1
ATOM 800 N N . CYS A 1 103 ? 1.121 7.132 -27.438 1.00 86.38 103 CYS A N 1
ATOM 801 C CA . CYS A 1 103 ? -0.127 7.850 -27.708 1.00 86.38 103 CYS A CA 1
ATOM 802 C C . CYS A 1 103 ? -1.042 7.116 -28.697 1.00 86.38 103 CYS A C 1
ATOM 804 O O . CYS A 1 103 ? -2.262 7.195 -28.571 1.00 86.38 103 CYS A O 1
ATOM 806 N N . ARG A 1 104 ? -0.470 6.381 -29.661 1.00 88.88 104 ARG A N 1
ATOM 807 C CA . ARG A 1 104 ? -1.240 5.520 -30.573 1.00 88.88 104 ARG A CA 1
ATOM 808 C C . ARG A 1 104 ? -1.789 4.275 -29.877 1.00 88.88 104 ARG A C 1
ATOM 810 O O . ARG A 1 104 ? -2.891 3.846 -30.205 1.00 88.88 104 ARG A O 1
ATOM 817 N N . ALA A 1 105 ? -1.044 3.703 -28.930 1.00 90.62 105 ALA A N 1
ATOM 818 C CA . ALA A 1 105 ? -1.446 2.499 -28.206 1.00 90.62 105 ALA A CA 1
ATOM 819 C C . ALA A 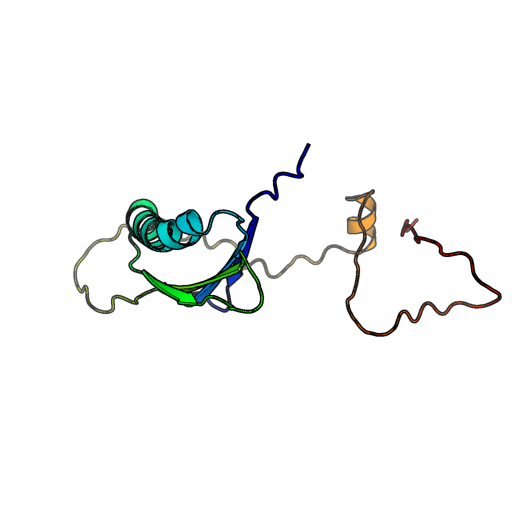1 105 ? -2.549 2.756 -27.164 1.00 90.62 105 ALA A C 1
ATOM 821 O O . ALA A 1 105 ? -3.385 1.885 -26.935 1.00 90.62 105 ALA A O 1
ATOM 822 N N . PHE A 1 106 ? -2.588 3.950 -26.565 1.00 87.75 106 PHE A N 1
ATOM 823 C CA . PHE A 1 106 ? -3.547 4.297 -25.513 1.00 87.75 106 PHE A CA 1
ATOM 824 C C . PHE A 1 106 ? -4.339 5.560 -25.880 1.00 87.75 106 PHE A C 1
ATOM 826 O O . PHE A 1 106 ? -3.963 6.654 -25.480 1.00 87.75 106 PHE A O 1
ATOM 833 N N . PRO A 1 107 ? -5.471 5.470 -26.597 1.00 84.44 107 PRO A N 1
ATOM 834 C CA . PRO A 1 107 ? -6.216 6.660 -27.036 1.00 84.44 107 PRO A CA 1
ATOM 835 C C . PRO A 1 107 ? -6.789 7.528 -25.900 1.00 84.44 107 PRO A C 1
ATOM 837 O O . PRO A 1 107 ? -7.106 8.697 -26.111 1.00 84.44 107 PRO A O 1
ATOM 840 N N . TRP A 1 108 ? -6.920 6.966 -24.695 1.00 89.25 108 TRP A N 1
ATOM 841 C CA . TRP A 1 108 ? -7.458 7.631 -23.506 1.00 89.25 108 TRP A CA 1
ATOM 842 C C . TRP A 1 108 ? -6.425 7.632 -22.372 1.00 89.25 108 TRP A C 1
ATOM 844 O O . TRP A 1 108 ? -6.597 6.943 -21.371 1.00 89.25 108 TRP A O 1
ATOM 854 N N . HIS A 1 109 ? -5.338 8.391 -22.535 1.00 85.31 109 HIS A N 1
ATOM 855 C CA . HIS A 1 109 ? -4.328 8.599 -21.492 1.00 85.31 109 HIS A CA 1
ATOM 856 C C . HIS A 1 109 ? -4.109 10.093 -21.230 1.00 85.31 109 HIS A C 1
ATOM 858 O O . HIS A 1 109 ? -4.277 10.933 -22.115 1.00 85.31 109 HIS A O 1
ATOM 864 N N . PHE A 1 110 ? -3.713 10.422 -20.006 1.00 85.00 110 PHE A N 1
ATOM 865 C CA . PHE A 1 110 ? -3.245 11.749 -19.625 1.00 85.00 110 PHE A CA 1
ATOM 866 C C . PHE A 1 110 ? -2.143 11.595 -18.578 1.00 85.00 110 PHE A C 1
ATOM 868 O O . PHE A 1 110 ? -2.227 10.737 -17.702 1.00 85.00 110 PHE A O 1
ATOM 875 N N . VAL A 1 111 ? -1.100 12.417 -18.682 1.00 84.56 111 VAL A N 1
ATOM 876 C CA . VAL A 1 111 ? -0.004 12.476 -17.709 1.00 84.56 111 VAL A CA 1
ATOM 877 C C . VAL A 1 111 ? -0.101 13.821 -17.004 1.00 84.56 111 VAL A C 1
ATOM 879 O O . VAL A 1 111 ? -0.126 14.861 -17.659 1.00 84.56 111 VAL A O 1
ATOM 882 N N . ILE A 1 112 ? -0.192 13.800 -15.675 1.00 84.75 112 ILE A N 1
ATOM 883 C CA . ILE A 1 112 ? -0.268 15.004 -14.844 1.00 84.75 112 ILE A CA 1
ATOM 884 C C . ILE A 1 112 ? 1.026 15.079 -14.041 1.00 84.75 112 ILE A C 1
ATOM 886 O O . ILE A 1 112 ? 1.340 14.157 -13.293 1.00 84.75 112 ILE A O 1
ATOM 890 N N . VAL A 1 113 ? 1.773 16.170 -14.199 1.00 83.00 113 VAL A N 1
ATOM 891 C CA . VAL A 1 113 ? 3.006 16.423 -13.446 1.00 83.00 113 VAL A CA 1
ATOM 892 C C . VAL A 1 113 ? 2.676 17.360 -12.289 1.00 83.00 113 VAL A C 1
ATOM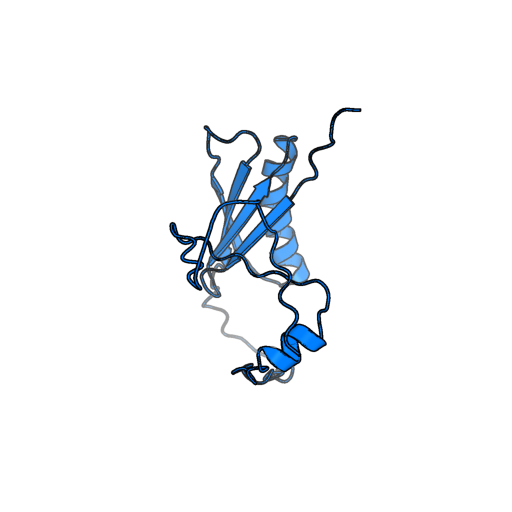 894 O O . VAL A 1 113 ? 2.132 18.444 -12.500 1.00 83.00 113 VAL A O 1
ATOM 897 N N . THR A 1 114 ? 2.979 16.945 -11.061 1.00 67.56 114 THR A N 1
ATOM 898 C CA . THR A 1 114 ? 2.791 17.763 -9.856 1.00 67.56 114 THR A CA 1
ATOM 899 C C . THR A 1 114 ? 4.024 18.628 -9.607 1.00 67.56 114 THR A C 1
ATOM 901 O O . THR A 1 114 ? 4.753 18.421 -8.643 1.00 67.56 114 THR A O 1
ATOM 904 N N . GLU A 1 115 ? 4.263 19.602 -10.479 1.00 63.00 115 GLU A N 1
ATOM 905 C CA . GLU A 1 115 ? 5.123 20.745 -10.175 1.00 63.00 115 GLU A CA 1
ATOM 906 C C . GLU A 1 115 ? 4.250 21.999 -10.165 1.00 63.00 115 GLU A C 1
ATOM 908 O O . GLU A 1 115 ? 3.377 22.187 -11.016 1.00 63.00 115 GLU A O 1
ATOM 913 N N . THR A 1 116 ? 4.436 22.859 -9.169 1.00 53.44 116 THR A N 1
ATOM 914 C CA . THR A 1 116 ? 3.843 24.196 -9.140 1.00 53.44 116 THR A CA 1
ATOM 915 C C . THR A 1 116 ? 4.297 24.983 -10.372 1.00 53.44 116 THR A C 1
ATOM 917 O O . THR A 1 116 ? 5.353 25.605 -10.349 1.00 53.44 116 THR A O 1
ATOM 920 N N . GLY A 1 117 ? 3.504 24.950 -11.445 1.00 40.50 117 GLY A N 1
ATOM 921 C CA . GLY A 1 117 ? 3.741 25.733 -12.655 1.00 40.50 117 GLY A CA 1
ATOM 922 C C . GLY A 1 117 ? 3.264 25.039 -13.926 1.00 40.50 117 GLY A C 1
ATOM 923 O O . GLY A 1 117 ? 4.053 24.446 -14.654 1.00 40.50 117 GLY A O 1
ATOM 924 N N . PHE A 1 118 ? 1.980 25.187 -14.261 1.00 51.69 118 PHE A N 1
ATOM 925 C CA . PHE A 1 118 ? 1.557 25.075 -15.658 1.00 51.69 118 PHE A CA 1
ATOM 926 C C . PHE A 1 118 ? 2.236 26.197 -16.456 1.00 51.69 118 PHE A C 1
ATOM 928 O O . PHE A 1 118 ? 1.717 27.308 -16.520 1.00 51.69 118 PHE A O 1
ATOM 935 N N . GLN A 1 119 ? 3.372 25.921 -17.094 1.00 36.12 119 GLN A N 1
ATOM 936 C CA . GLN A 1 119 ? 3.904 26.779 -18.151 1.00 36.12 119 GLN A CA 1
ATOM 937 C C . GLN A 1 119 ? 3.480 26.204 -19.509 1.00 36.12 119 GLN A C 1
ATOM 939 O O . GLN A 1 119 ? 4.288 25.723 -20.300 1.00 36.12 119 GLN A O 1
ATOM 944 N N . LEU A 1 120 ? 2.175 26.261 -19.788 1.00 44.50 120 LEU A N 1
ATOM 945 C CA . LEU A 1 120 ? 1.682 26.227 -21.161 1.00 44.50 120 LEU A CA 1
ATOM 946 C C . LEU A 1 120 ? 2.049 27.570 -21.793 1.00 44.50 120 LEU A C 1
ATOM 948 O O . LEU A 1 120 ? 1.360 28.566 -21.593 1.00 44.50 120 LEU A O 1
ATOM 952 N N . ARG A 1 121 ? 3.148 27.612 -22.545 1.00 34.50 121 ARG A N 1
ATOM 953 C CA . ARG A 1 121 ? 3.427 28.734 -23.438 1.00 34.50 121 ARG A CA 1
ATOM 954 C C . ARG A 1 121 ? 3.526 28.213 -24.864 1.00 34.50 121 ARG A C 1
ATOM 956 O O . ARG A 1 121 ? 4.558 27.705 -25.280 1.00 34.50 121 ARG A O 1
ATOM 963 N N . ASN A 1 122 ? 2.435 28.362 -25.605 1.00 36.34 122 ASN A N 1
ATOM 964 C CA . ASN A 1 122 ? 2.539 28.961 -26.924 1.00 36.34 122 ASN A CA 1
ATOM 965 C C . ASN A 1 122 ? 1.316 29.855 -27.167 1.00 36.34 122 ASN A C 1
ATOM 967 O O . ASN A 1 122 ? 0.248 29.614 -26.612 1.00 36.34 122 ASN A O 1
ATOM 971 N N . ASP A 1 123 ? 1.584 30.919 -27.904 1.00 39.00 123 ASP A N 1
ATOM 972 C CA . ASP A 1 123 ? 1.163 32.312 -27.742 1.00 39.00 123 ASP A CA 1
ATOM 973 C C . ASP A 1 123 ? -0.341 32.656 -27.852 1.00 39.00 123 ASP A C 1
ATOM 975 O O . ASP A 1 123 ? -1.092 31.992 -28.559 1.00 39.00 123 ASP A O 1
ATOM 979 N N . GLY A 1 124 ? -0.715 33.779 -27.222 1.00 44.22 124 GLY A N 1
ATOM 980 C CA . GLY A 1 124 ? -1.835 34.637 -27.637 1.00 44.22 124 GLY A CA 1
ATOM 981 C C . GLY A 1 124 ? -3.244 34.359 -27.090 1.00 44.22 124 GLY A C 1
ATOM 982 O O . GLY A 1 124 ? -3.962 33.509 -27.598 1.00 44.22 124 GLY A O 1
ATOM 983 N N . SER A 1 125 ? -3.680 35.227 -26.166 1.00 32.66 125 SER A N 1
ATOM 984 C CA . SER A 1 125 ? -5.072 35.631 -25.847 1.00 32.66 125 SER A CA 1
ATOM 985 C C . SER A 1 125 ? -6.053 34.648 -25.163 1.00 32.66 125 SER A C 1
ATOM 987 O O . SER A 1 125 ? -6.715 33.860 -25.821 1.00 32.66 125 SER A O 1
ATOM 989 N N . GLU A 1 126 ? -6.189 34.857 -23.840 1.00 37.25 126 GLU A N 1
ATOM 990 C CA . GLU A 1 126 ? -7.377 34.805 -22.946 1.00 37.25 126 GLU A CA 1
ATOM 991 C C . GLU A 1 126 ? -8.330 33.578 -22.856 1.00 37.25 126 GLU A C 1
ATOM 993 O O . GLU A 1 126 ? -8.437 32.760 -23.762 1.00 37.25 126 GLU A O 1
ATOM 998 N N . PRO A 1 127 ? -8.979 33.370 -21.683 1.00 41.72 127 PRO A N 1
ATOM 999 C CA . PRO A 1 127 ? -9.002 32.061 -21.044 1.00 41.72 127 PRO A CA 1
ATOM 1000 C C . PRO A 1 127 ? -10.358 31.353 -21.145 1.00 41.72 127 PRO A C 1
ATOM 1002 O O . PRO A 1 127 ? -11.352 31.770 -20.555 1.00 41.72 127 PRO A O 1
ATOM 1005 N N . HIS A 1 128 ? -10.362 30.175 -21.758 1.00 34.91 128 HIS A N 1
ATOM 1006 C CA . HIS A 1 128 ? -11.320 29.120 -21.441 1.00 34.91 128 HIS A CA 1
ATOM 1007 C C . HIS A 1 128 ? -10.535 27.892 -20.977 1.00 34.91 128 HIS A C 1
ATOM 1009 O O . HIS A 1 128 ? -9.568 27.485 -21.616 1.00 34.91 128 HIS A O 1
ATOM 1015 N N . LYS A 1 129 ? -10.915 27.335 -19.818 1.00 40.25 129 LYS A N 1
ATOM 1016 C CA . LYS A 1 129 ? -10.288 26.143 -19.228 1.00 40.25 129 LYS A CA 1
ATOM 1017 C C . LYS A 1 129 ? -10.412 24.972 -20.205 1.00 40.25 129 LYS A C 1
ATOM 1019 O O . LYS A 1 129 ? -11.467 24.353 -20.300 1.00 40.25 129 LYS A O 1
ATOM 1024 N N . GLU A 1 130 ? -9.338 24.686 -20.928 1.00 37.03 130 GLU A N 1
ATOM 1025 C CA . GLU A 1 130 ? -9.281 23.618 -21.918 1.00 37.03 130 GLU A CA 1
ATOM 1026 C C . GLU A 1 130 ? -8.540 22.413 -21.327 1.00 37.03 130 GLU A C 1
ATOM 1028 O O . GLU A 1 130 ? -7.349 22.477 -21.018 1.00 37.03 130 GLU A O 1
ATOM 1033 N N . ILE A 1 131 ? -9.251 21.294 -21.167 1.00 41.97 131 ILE A N 1
ATOM 1034 C CA . ILE A 1 131 ? -8.623 19.985 -20.968 1.00 41.97 131 ILE A CA 1
ATOM 1035 C C . ILE A 1 131 ? -8.010 19.607 -22.316 1.00 41.97 131 ILE A C 1
ATOM 1037 O O . ILE A 1 131 ? -8.716 19.168 -23.225 1.00 41.97 131 ILE A O 1
ATOM 1041 N N . ARG A 1 132 ? -6.702 19.816 -22.476 1.00 41.53 132 ARG A N 1
ATOM 1042 C CA . ARG A 1 132 ? -6.014 19.489 -23.727 1.00 41.53 132 ARG A CA 1
ATOM 1043 C C . ARG A 1 132 ? -5.834 17.978 -23.847 1.00 41.53 132 ARG A C 1
ATOM 1045 O O . ARG A 1 132 ? -5.049 17.373 -23.122 1.00 41.53 132 ARG A O 1
ATOM 1052 N N . LYS A 1 133 ? -6.569 17.374 -24.785 1.00 41.94 133 LYS A N 1
ATOM 1053 C CA . LYS A 1 133 ? -6.288 16.026 -25.290 1.00 41.94 133 LYS A CA 1
ATOM 1054 C C . LYS A 1 133 ? -4.999 16.080 -26.103 1.00 41.94 133 LYS A C 1
ATOM 1056 O O . LYS A 1 133 ? -4.921 16.811 -27.087 1.00 41.94 133 LYS A O 1
ATOM 1061 N N . PHE A 1 134 ? -4.007 15.290 -25.715 1.00 45.12 134 PHE A N 1
ATOM 1062 C CA . PHE A 1 134 ? -2.836 15.063 -26.551 1.00 45.12 134 PHE A CA 1
ATOM 1063 C C . PHE A 1 134 ? -3.181 13.985 -27.580 1.00 45.12 134 PHE A C 1
ATOM 1065 O O . PHE A 1 134 ? -3.238 12.799 -27.270 1.00 45.12 134 PHE A O 1
ATOM 1072 N N . THR A 1 135 ? -3.444 14.405 -28.814 1.00 36.72 135 THR A N 1
ATOM 1073 C CA . THR A 1 135 ? -3.436 13.521 -29.983 1.00 36.72 135 THR A CA 1
ATOM 1074 C C . THR A 1 135 ? -2.246 13.939 -30.833 1.00 36.72 135 THR A C 1
ATOM 1076 O O . THR A 1 135 ? -2.222 15.050 -31.355 1.00 36.72 135 THR A O 1
ATOM 1079 N N . VAL A 1 136 ? -1.227 13.084 -30.912 1.00 43.97 136 VAL A N 1
ATOM 1080 C CA . VAL A 1 136 ? -0.067 13.303 -31.784 1.00 43.97 136 VAL A CA 1
ATOM 1081 C C . VAL A 1 136 ? -0.345 12.580 -33.102 1.00 43.97 136 VAL A C 1
ATOM 1083 O O . VAL A 1 136 ? -0.502 11.358 -33.095 1.00 43.97 136 VAL A O 1
ATOM 1086 N N . SER A 1 137 ? -0.461 13.346 -34.193 1.00 34.66 137 SER A N 1
ATOM 1087 C CA . SER A 1 137 ? -0.605 12.858 -35.577 1.00 34.66 137 SER A CA 1
ATOM 1088 C C . SER A 1 137 ? 0.557 11.948 -35.993 1.00 34.66 137 SER A C 1
ATOM 1090 O O . SER A 1 137 ? 1.715 12.344 -35.744 1.00 34.66 137 SER A O 1
#

Secondary structure (DSSP, 8-state):
-------EEEEEESSSSEEEEEEE-S-HHHHHHHHHHHHHHHHHHS---EEEEEEE-SSSTTEEEEEEEE-------------------------PPPHHHHHHH-SS------SS---------------------

Radius of gyration: 23.13 Å; chains: 1; bounding box: 51×64×50 Å

Foldseek 3Di:
DPPQPDKDWDWDDPDPFKIKIKIFDQDVVVLVVVQVVVQVCCCPVVVWGKDWDWDDDPVDRRIIMIIIGTDDDPDDDDDDDPPPDPPPVPPCPDPDDDPLNVCVVCVDDDDDDPDPDPPPDDDDDDDDDDPDRDDDD

Sequence (137 aa):
EHPETEAAFVCNASDDTDLYLEFTTEKSAVGHLLVGSLKSIARILYTDRIEVVTSRCWEAKGQFKYHIRRMDSDSRNGTDRVTSPLCDSPTSDSLPMSISTFCRAFPWHFVIVTETGFQLRNDGSEPHKEIRKFTVS

Organism: Rhynchophorus ferrugineus (NCBI:txid354439)

pLDDT: mean 71.98, std 21.72, range [32.66, 95.69]